Protein AF-A0A699QR31-F1 (afdb_monomer_lite)

Foldseek 3Di:
DDDDDDPPPPDDQAADLVQLCVVVQDADQLDDEPVVVVVSLVSSVVSRVVRNGDPVRSVVNSVVSCVVRHDPVSVVVNVVVVVVVVVVVVCPPVVVVVVVVVD

Radius of gyration: 19.68 Å; chains: 1; bounding box: 38×40×57 Å

Secondary structure (DSSP, 8-state):
--------TT---S--HHHHHTT-PPP--S-SHHHHHHHHHHHHHHHHHHHT--HHHHHHHHHHHHHHHS-HHHHHHHHHHHHHHHHHHTTHHHHHHHHHHT-

Structure (mmCIF, N/CA/C/O backbone):
data_AF-A0A699QR31-F1
#
_entry.id   AF-A0A699QR31-F1
#
loop_
_atom_site.group_PDB
_atom_site.id
_atom_site.type_symbol
_atom_site.label_atom_id
_atom_site.label_alt_id
_atom_site.label_comp_id
_atom_site.label_asym_id
_atom_site.label_entity_id
_atom_site.label_seq_id
_atom_site.pdbx_PDB_ins_code
_atom_site.Cartn_x
_atom_site.Cartn_y
_atom_site.Cartn_z
_atom_site.occupancy
_atom_site.B_iso_or_equiv
_atom_site.auth_seq_id
_atom_site.auth_comp_id
_atom_site.auth_asym_id
_atom_site.auth_atom_id
_atom_site.pdbx_PDB_model_num
ATOM 1 N N . GLU A 1 1 ? 21.720 -15.789 -1.175 1.00 36.22 1 GLU A N 1
ATOM 2 C CA . GLU A 1 1 ? 21.973 -14.490 -0.531 1.00 36.22 1 GLU A CA 1
ATOM 3 C C . GLU A 1 1 ? 22.676 -13.582 -1.532 1.00 36.22 1 GLU A C 1
ATOM 5 O O . GLU A 1 1 ? 23.743 -13.919 -2.012 1.00 36.22 1 GLU A O 1
ATOM 10 N N . ASN A 1 2 ? 21.935 -12.559 -1.952 1.00 44.12 2 ASN A N 1
ATOM 11 C CA . ASN A 1 2 ? 22.291 -11.271 -2.545 1.00 44.12 2 ASN A CA 1
ATOM 12 C C . ASN A 1 2 ? 23.471 -11.054 -3.537 1.00 44.12 2 ASN A C 1
ATOM 14 O O . ASN A 1 2 ? 24.625 -11.388 -3.304 1.00 44.12 2 ASN A O 1
ATOM 18 N N . VAL A 1 3 ? 23.125 -10.242 -4.549 1.00 54.56 3 VAL A N 1
ATOM 19 C CA . VAL A 1 3 ? 23.951 -9.357 -5.398 1.00 54.56 3 VAL A CA 1
ATOM 20 C C . VAL A 1 3 ? 24.726 -9.979 -6.573 1.00 54.56 3 VAL A C 1
ATOM 22 O O . VAL A 1 3 ? 25.900 -10.309 -6.457 1.00 54.56 3 VAL A O 1
ATOM 25 N N . ARG A 1 4 ? 24.116 -9.962 -7.770 1.00 52.81 4 ARG A N 1
ATOM 26 C CA . ARG A 1 4 ? 24.587 -9.189 -8.949 1.00 52.81 4 ARG A CA 1
ATOM 27 C C . ARG A 1 4 ? 23.884 -9.624 -10.237 1.00 52.81 4 ARG A C 1
ATOM 29 O O . ARG A 1 4 ? 24.027 -10.765 -10.657 1.00 52.81 4 ARG A O 1
ATOM 36 N N . ASN A 1 5 ? 23.313 -8.618 -10.909 1.00 52.34 5 ASN A N 1
ATOM 37 C CA . ASN A 1 5 ? 22.949 -8.571 -12.333 1.00 52.34 5 ASN A CA 1
ATOM 38 C C . ASN A 1 5 ? 21.746 -9.473 -12.682 1.00 52.34 5 ASN A C 1
ATOM 40 O O . ASN A 1 5 ? 21.612 -10.561 -12.158 1.00 52.34 5 ASN A O 1
ATOM 44 N N . VAL A 1 6 ? 20.765 -9.038 -13.475 1.00 46.28 6 VAL A N 1
ATOM 45 C CA . VAL A 1 6 ? 20.895 -8.993 -14.934 1.00 46.28 6 VAL A CA 1
ATOM 46 C C . VAL A 1 6 ? 20.021 -7.868 -15.508 1.00 46.28 6 VAL A C 1
ATOM 48 O O . VAL A 1 6 ? 18.794 -7.927 -15.475 1.00 46.28 6 VAL A O 1
ATOM 51 N N . LEU A 1 7 ? 20.663 -6.865 -16.113 1.00 50.56 7 LEU A N 1
ATOM 52 C CA . LEU A 1 7 ? 20.076 -6.169 -17.256 1.00 50.56 7 LEU A CA 1
ATOM 53 C C . LEU A 1 7 ? 19.899 -7.215 -18.358 1.00 50.56 7 LEU A C 1
ATOM 55 O O . LEU A 1 7 ? 20.875 -7.615 -18.991 1.00 50.56 7 LEU A O 1
ATOM 59 N N . VAL A 1 8 ? 18.678 -7.706 -18.563 1.00 48.72 8 VAL A N 1
ATOM 60 C CA . VAL A 1 8 ? 18.395 -8.606 -19.683 1.00 48.72 8 VAL A CA 1
ATOM 61 C C . VAL A 1 8 ? 18.202 -7.739 -20.929 1.00 48.72 8 VAL A C 1
ATOM 63 O O . VAL A 1 8 ? 17.185 -7.067 -21.083 1.00 48.72 8 VAL A O 1
ATOM 66 N N . ASN A 1 9 ? 19.190 -7.754 -21.827 1.00 44.41 9 ASN A N 1
ATOM 67 C CA . ASN A 1 9 ? 19.058 -7.353 -23.235 1.00 44.41 9 ASN A CA 1
ATOM 68 C C . ASN A 1 9 ? 18.463 -5.958 -23.506 1.00 44.41 9 ASN A C 1
ATOM 70 O O . ASN A 1 9 ? 17.526 -5.833 -24.293 1.00 44.41 9 ASN A O 1
ATOM 74 N N . GLY A 1 10 ? 18.972 -4.899 -22.868 1.00 55.88 10 GLY A N 1
ATOM 75 C CA . GLY A 1 10 ? 18.574 -3.521 -23.204 1.00 55.88 10 GLY A CA 1
ATOM 76 C C . GLY A 1 10 ? 17.091 -3.190 -22.969 1.00 55.88 10 GLY A C 1
ATOM 77 O O . GLY A 1 10 ? 16.624 -2.141 -23.408 1.00 55.88 10 GLY A O 1
ATOM 78 N N . LYS A 1 11 ? 16.339 -4.058 -22.277 1.00 58.34 11 LYS A N 1
ATOM 79 C CA . LYS A 1 11 ? 14.953 -3.807 -21.873 1.00 58.34 11 LYS A CA 1
ATOM 80 C C . LYS A 1 11 ? 14.935 -3.167 -20.490 1.00 58.34 11 LYS A C 1
ATOM 82 O O . LYS A 1 11 ? 15.664 -3.592 -19.594 1.00 58.34 11 LYS A O 1
ATOM 87 N N . ARG A 1 12 ? 14.107 -2.131 -20.317 1.00 67.88 12 ARG A N 1
ATOM 88 C CA . ARG A 1 12 ? 13.903 -1.490 -19.012 1.00 67.88 12 ARG A CA 1
ATOM 89 C C . ARG A 1 12 ? 13.466 -2.534 -17.988 1.00 67.88 12 ARG A C 1
ATOM 91 O O . ARG A 1 12 ? 12.505 -3.263 -18.220 1.00 67.88 12 ARG A O 1
ATOM 98 N N . VAL A 1 13 ? 14.170 -2.580 -16.860 1.00 78.38 13 VAL A N 1
ATOM 99 C CA . VAL A 1 13 ? 13.767 -3.371 -15.698 1.00 78.38 13 VAL A CA 1
ATOM 100 C C . VAL A 1 13 ? 12.895 -2.470 -14.841 1.00 78.38 13 VAL A C 1
ATOM 102 O O . VAL A 1 13 ? 13.408 -1.670 -14.061 1.00 78.38 13 VAL A O 1
ATOM 105 N N . GLY A 1 14 ? 11.583 -2.567 -15.032 1.00 88.75 14 GLY A N 1
ATOM 106 C CA . GLY A 1 14 ? 10.637 -1.794 -14.246 1.00 88.75 14 GLY A CA 1
ATOM 107 C C . GLY A 1 14 ? 10.199 -0.465 -14.865 1.00 88.75 14 GLY A C 1
ATOM 108 O O . GLY A 1 14 ? 10.588 -0.092 -15.975 1.00 88.75 14 GLY A O 1
ATOM 109 N N . CYS A 1 15 ? 9.397 0.267 -14.098 1.00 92.50 15 CYS A N 1
ATOM 110 C CA . CYS A 1 15 ? 8.846 1.573 -14.441 1.00 92.50 15 CYS A CA 1
ATOM 111 C C . CYS A 1 15 ? 9.539 2.669 -13.618 1.00 92.50 15 CYS A C 1
ATOM 113 O O . CYS A 1 15 ? 10.080 2.409 -12.549 1.00 92.50 15 CYS A O 1
ATOM 115 N N . SER A 1 16 ? 9.536 3.915 -14.070 1.00 92.06 16 SER A N 1
ATOM 116 C CA . SER A 1 16 ? 9.956 5.047 -13.236 1.00 92.06 16 SER A CA 1
ATOM 117 C C . SER A 1 16 ? 8.800 5.572 -12.379 1.00 92.06 16 SER A C 1
ATOM 119 O O . SER A 1 16 ? 7.634 5.469 -12.759 1.00 92.06 16 SER A O 1
ATOM 121 N N . TYR A 1 17 ? 9.118 6.237 -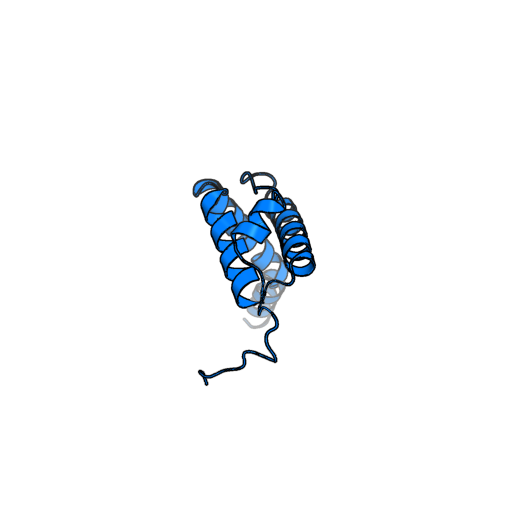11.264 1.00 90.00 17 TYR A N 1
ATOM 122 C CA . TYR A 1 17 ? 8.103 6.888 -10.425 1.00 90.00 17 TYR A CA 1
ATOM 123 C C . TYR A 1 17 ? 7.304 7.945 -11.204 1.00 90.00 17 TYR A C 1
ATOM 125 O O . TYR A 1 17 ? 6.095 8.062 -11.046 1.00 90.00 17 TYR A O 1
ATOM 133 N N . LYS A 1 18 ? 7.955 8.661 -12.133 1.00 90.88 18 LYS A N 1
ATOM 134 C CA . LYS A 1 18 ? 7.287 9.623 -13.021 1.00 90.88 18 LYS A CA 1
ATOM 135 C C . LYS A 1 18 ? 6.270 8.950 -13.948 1.00 90.88 18 LYS A C 1
ATOM 137 O O . LYS A 1 18 ? 5.206 9.510 -14.183 1.00 90.88 18 LYS A O 1
ATOM 142 N N . GLU A 1 19 ? 6.578 7.767 -14.481 1.00 91.94 19 GLU A N 1
ATOM 143 C CA . GLU A 1 19 ? 5.647 7.001 -15.325 1.00 91.94 19 GLU A CA 1
ATOM 144 C C . GLU A 1 19 ? 4.452 6.466 -14.534 1.00 91.94 19 GLU A C 1
ATOM 146 O O . GLU A 1 19 ? 3.348 6.411 -15.076 1.00 91.94 19 GLU A O 1
ATOM 151 N N . PHE A 1 20 ? 4.669 6.108 -13.268 1.00 91.56 20 PHE A N 1
ATOM 152 C CA . PHE A 1 20 ? 3.608 5.768 -12.325 1.00 91.56 20 PHE A CA 1
ATOM 153 C C . PHE A 1 20 ? 2.712 6.981 -12.027 1.00 91.56 20 PHE A C 1
ATOM 155 O O . PHE A 1 20 ? 1.509 6.917 -12.265 1.00 91.56 20 PHE A O 1
ATOM 162 N N . LEU A 1 21 ? 3.285 8.116 -11.613 1.00 90.06 21 LEU A N 1
ATOM 163 C CA . LEU A 1 21 ? 2.526 9.336 -11.315 1.00 90.06 21 LEU A CA 1
ATOM 164 C C . LEU A 1 21 ? 1.785 9.894 -12.536 1.00 90.06 21 LEU A C 1
ATOM 166 O O . LEU A 1 21 ? 0.691 10.433 -12.403 1.00 90.06 21 LEU A O 1
ATOM 170 N N . ALA A 1 22 ? 2.327 9.714 -13.744 1.00 93.12 22 ALA A N 1
ATOM 171 C CA . ALA A 1 22 ? 1.651 10.097 -14.983 1.00 93.12 22 ALA A CA 1
ATOM 172 C C . ALA A 1 22 ? 0.333 9.334 -15.222 1.00 93.12 22 ALA A C 1
ATOM 174 O O . ALA A 1 22 ? -0.491 9.780 -16.016 1.00 93.12 22 ALA A O 1
ATOM 175 N N . CYS A 1 23 ? 0.109 8.203 -14.542 1.00 89.00 23 CYS A N 1
ATOM 176 C CA . CYS A 1 23 ? -1.180 7.512 -14.543 1.00 89.00 23 CYS A CA 1
ATOM 177 C C . CYS A 1 23 ? -2.220 8.127 -13.607 1.00 89.00 23 CYS A C 1
ATOM 179 O O . CYS A 1 23 ? -3.332 7.602 -13.545 1.00 89.00 23 CYS A O 1
ATOM 181 N N . ASN A 1 24 ? -1.874 9.212 -12.910 1.00 89.00 24 ASN A N 1
ATOM 182 C CA . ASN A 1 24 ? -2.703 9.853 -11.901 1.00 89.00 24 ASN A CA 1
ATOM 183 C C . ASN A 1 24 ? -3.309 8.807 -10.942 1.00 89.00 24 ASN A C 1
ATOM 185 O O . ASN A 1 24 ? -4.534 8.608 -10.934 1.00 89.00 24 ASN A O 1
ATOM 189 N N . PRO A 1 25 ? -2.449 8.044 -10.231 1.00 87.62 25 PRO A N 1
ATOM 190 C CA . PRO A 1 25 ? -2.913 7.074 -9.251 1.00 87.62 25 PRO A CA 1
ATOM 191 C C . PRO A 1 25 ? -3.874 7.777 -8.293 1.00 87.62 25 PRO A C 1
ATOM 193 O O . PRO A 1 25 ? -3.671 8.932 -7.939 1.00 87.62 25 PRO A O 1
ATOM 196 N N . LYS A 1 26 ? -4.971 7.108 -7.929 1.00 88.94 26 LYS A N 1
ATOM 197 C CA . LYS A 1 26 ? -5.878 7.703 -6.945 1.00 88.94 26 LYS A CA 1
ATOM 198 C C . LYS A 1 26 ? -5.168 7.710 -5.602 1.00 88.94 26 LYS A C 1
ATOM 200 O O . LYS A 1 26 ? -4.660 6.664 -5.217 1.00 88.94 26 LYS A O 1
ATOM 205 N N . ASP A 1 27 ? -5.212 8.827 -4.900 1.00 90.19 27 ASP A N 1
ATOM 206 C CA . ASP A 1 27 ? -4.713 8.915 -3.533 1.00 90.19 27 ASP A CA 1
ATOM 207 C C . ASP A 1 27 ? -5.662 8.186 -2.577 1.00 90.19 27 ASP A C 1
ATOM 209 O O . ASP A 1 27 ? -6.866 8.059 -2.840 1.00 90.19 27 ASP A O 1
ATOM 213 N N . TYR A 1 28 ? -5.115 7.694 -1.470 1.00 89.56 28 TYR A N 1
ATOM 214 C CA . TYR A 1 28 ? -5.913 7.204 -0.355 1.00 89.56 28 TYR A CA 1
ATOM 215 C C . TYR A 1 28 ? -6.089 8.342 0.646 1.00 89.56 28 TYR A C 1
ATOM 217 O O . TYR A 1 28 ? -5.117 8.799 1.236 1.00 89.56 28 TYR A O 1
ATOM 225 N N . ASP A 1 29 ? -7.324 8.797 0.844 1.00 83.88 29 ASP A N 1
ATOM 226 C CA . ASP A 1 29 ? -7.644 9.955 1.689 1.00 83.88 29 ASP A CA 1
ATOM 227 C C . ASP A 1 29 ? -7.720 9.627 3.192 1.00 83.88 29 ASP A C 1
ATOM 229 O O . ASP A 1 29 ? -8.132 10.468 3.992 1.00 83.88 29 ASP A O 1
ATOM 233 N N . GLY A 1 30 ? -7.355 8.400 3.579 1.00 84.81 30 GLY A N 1
ATOM 234 C CA . GLY A 1 30 ? -7.448 7.917 4.954 1.00 84.81 30 GLY A CA 1
ATOM 235 C C . GLY A 1 30 ? -8.818 7.358 5.343 1.00 84.81 30 GLY A C 1
ATOM 236 O O . GLY A 1 30 ? -8.935 6.758 6.408 1.00 84.81 30 GLY A O 1
ATOM 237 N N . LYS A 1 31 ? -9.858 7.503 4.511 1.00 87.31 31 LYS A N 1
ATOM 238 C CA . LYS A 1 31 ? -11.239 7.177 4.891 1.00 87.31 31 LYS A CA 1
ATOM 239 C C . LYS A 1 31 ? -11.683 5.802 4.398 1.00 87.31 31 LYS A C 1
ATOM 241 O O . LYS A 1 31 ? -11.227 5.281 3.387 1.00 87.31 31 LYS A O 1
ATOM 246 N N . GLY A 1 32 ? -12.674 5.244 5.096 1.00 87.50 32 GLY A N 1
ATOM 247 C CA . GLY A 1 32 ? -13.354 4.008 4.691 1.00 87.50 32 GLY A CA 1
ATOM 248 C C . GLY A 1 32 ? -12.699 2.707 5.169 1.00 87.50 32 GLY A C 1
ATOM 249 O O . GLY A 1 32 ? -13.205 1.631 4.848 1.00 87.50 32 GLY A O 1
ATOM 250 N N . GLY A 1 33 ? -11.634 2.804 5.969 1.00 90.44 33 GLY A N 1
ATOM 251 C CA . GLY A 1 33 ? -11.057 1.672 6.692 1.00 90.44 33 GLY A CA 1
ATOM 252 C C . GLY A 1 33 ? -10.403 0.627 5.786 1.00 90.44 33 GLY A C 1
ATOM 253 O O . GLY A 1 33 ? -10.102 0.877 4.615 1.00 90.44 33 GLY A O 1
ATOM 254 N N . VAL A 1 34 ? -10.200 -0.574 6.334 1.00 89.19 34 VAL A N 1
ATOM 255 C CA . VAL A 1 34 ? -9.455 -1.665 5.669 1.00 89.19 34 VAL A CA 1
ATOM 256 C C . VAL A 1 34 ? -10.040 -2.042 4.300 1.00 89.19 34 VAL A C 1
ATOM 258 O O . VAL A 1 34 ? -9.288 -2.308 3.370 1.00 89.19 34 VAL A O 1
ATOM 261 N N . VAL A 1 35 ? -11.365 -2.001 4.123 1.00 90.00 35 VAL A N 1
ATOM 262 C CA . VAL A 1 35 ? -12.018 -2.358 2.846 1.00 90.00 35 VAL A CA 1
ATOM 263 C C . VAL A 1 35 ? -11.670 -1.370 1.728 1.00 90.00 35 VAL A C 1
ATOM 265 O O . VAL A 1 35 ? -11.364 -1.775 0.604 1.00 90.00 35 VAL A O 1
ATOM 268 N N . VAL A 1 36 ? -11.715 -0.065 2.017 1.00 92.12 36 VAL A N 1
ATOM 269 C CA . VAL A 1 36 ? -11.356 0.964 1.028 1.00 92.12 36 VAL A CA 1
ATOM 270 C C . VAL A 1 36 ? -9.853 0.955 0.771 1.00 92.12 36 VAL A C 1
ATOM 272 O O . VAL A 1 36 ? -9.451 1.079 -0.387 1.00 92.12 36 VAL A O 1
ATOM 275 N N . LEU A 1 37 ? -9.041 0.717 1.807 1.00 92.62 37 LEU A N 1
ATOM 276 C CA . LEU A 1 37 ? -7.602 0.510 1.669 1.00 92.62 37 LEU A CA 1
ATOM 277 C C . LEU A 1 37 ? -7.285 -0.650 0.711 1.00 92.62 37 LEU A C 1
ATOM 279 O O . LEU A 1 37 ? -6.514 -0.459 -0.225 1.00 92.62 37 LEU A O 1
ATOM 283 N N . THR A 1 38 ? -7.901 -1.825 0.880 1.00 92.38 38 THR A N 1
ATOM 284 C CA . THR A 1 38 ? -7.682 -2.977 -0.014 1.00 92.38 38 THR A CA 1
ATOM 285 C C . THR A 1 38 ? -8.014 -2.630 -1.461 1.00 92.38 38 THR A C 1
ATOM 287 O O . THR A 1 38 ? -7.195 -2.842 -2.352 1.00 92.38 38 THR A O 1
ATOM 290 N N . ARG A 1 39 ? -9.170 -2.001 -1.699 1.00 93.75 39 ARG A N 1
ATOM 291 C CA . ARG A 1 39 ? -9.576 -1.578 -3.047 1.00 93.75 39 ARG A CA 1
ATOM 292 C C . ARG A 1 39 ? -8.624 -0.544 -3.654 1.00 93.75 39 ARG A C 1
ATOM 294 O O . ARG A 1 39 ? -8.433 -0.504 -4.871 1.00 93.75 39 ARG A O 1
ATOM 301 N N . TRP A 1 40 ? -8.057 0.333 -2.829 1.00 95.69 40 TRP A N 1
ATOM 302 C CA . TRP A 1 40 ? -7.032 1.276 -3.260 1.00 95.69 40 TRP A CA 1
ATOM 303 C C . TRP A 1 40 ? -5.743 0.548 -3.670 1.00 95.69 40 TRP A C 1
ATOM 305 O O . TRP A 1 40 ? -5.243 0.811 -4.765 1.00 95.69 40 TRP A O 1
ATOM 315 N N . ILE A 1 41 ? -5.266 -0.414 -2.868 1.00 94.56 41 ILE A N 1
ATOM 316 C CA . ILE A 1 41 ? -4.078 -1.233 -3.176 1.00 94.56 41 ILE A CA 1
ATOM 317 C C . ILE A 1 41 ? -4.259 -1.967 -4.509 1.00 94.56 41 ILE A C 1
ATOM 319 O O . ILE A 1 41 ? -3.415 -1.817 -5.389 1.00 94.56 41 ILE A O 1
ATOM 323 N N . GLU A 1 42 ? -5.382 -2.662 -4.710 1.00 94.69 42 GLU A N 1
ATOM 324 C CA . GLU A 1 42 ? -5.690 -3.375 -5.964 1.00 94.69 42 GLU A CA 1
ATOM 325 C C . GLU A 1 42 ? -5.602 -2.450 -7.187 1.00 94.69 42 GLU A C 1
ATOM 327 O O . GLU A 1 42 ? -5.085 -2.809 -8.249 1.00 94.69 42 GLU A O 1
ATOM 332 N N . LYS A 1 43 ? -6.083 -1.209 -7.044 1.00 94.19 43 LYS A N 1
ATOM 333 C CA . LYS A 1 43 ? -6.031 -0.224 -8.123 1.00 94.19 43 LYS A CA 1
ATOM 334 C C . LYS A 1 43 ? -4.599 0.224 -8.429 1.00 94.19 43 LYS A C 1
ATOM 336 O O . LYS A 1 43 ? -4.262 0.419 -9.598 1.00 94.19 43 LYS A O 1
ATOM 341 N N . ILE A 1 44 ? -3.776 0.423 -7.403 1.00 94.44 44 ILE A N 1
ATOM 342 C CA . ILE A 1 44 ? -2.363 0.784 -7.558 1.00 94.44 44 ILE A CA 1
ATOM 343 C C . ILE A 1 44 ? -1.577 -0.376 -8.180 1.00 94.44 44 ILE A C 1
ATOM 345 O O . ILE A 1 44 ? -0.793 -0.155 -9.103 1.00 94.44 44 ILE A O 1
ATOM 349 N N . GLU A 1 45 ? -1.835 -1.613 -7.756 1.00 93.81 45 GLU A N 1
ATOM 350 C CA . GLU A 1 45 ? -1.235 -2.819 -8.336 1.00 93.81 45 GLU A CA 1
ATOM 351 C C . GLU A 1 45 ? -1.547 -2.956 -9.828 1.00 93.81 45 GLU A C 1
ATOM 353 O O . GLU A 1 45 ? -0.631 -3.182 -10.620 1.00 93.81 45 GLU A O 1
ATOM 358 N N . TYR A 1 46 ? -2.792 -2.694 -10.236 1.00 93.69 46 TYR A N 1
ATOM 359 C CA . TYR A 1 46 ? -3.164 -2.660 -11.651 1.00 93.69 46 TYR A CA 1
ATOM 360 C C . TYR A 1 46 ? -2.344 -1.632 -12.446 1.00 93.69 46 TYR A C 1
ATOM 362 O O . TYR A 1 46 ? -1.844 -1.929 -13.532 1.00 93.69 46 TYR A O 1
ATOM 370 N N . VAL A 1 47 ? -2.161 -0.416 -11.915 1.00 92.50 47 VAL A N 1
ATOM 371 C CA . VAL A 1 47 ? -1.324 0.609 -12.566 1.00 92.50 47 VAL A CA 1
ATOM 372 C C . VAL A 1 47 ? 0.124 0.134 -12.668 1.00 92.50 47 VAL A C 1
ATOM 374 O O . VAL A 1 47 ? 0.761 0.324 -13.706 1.00 92.50 47 VAL A O 1
ATOM 377 N N . HIS A 1 48 ? 0.644 -0.508 -11.625 1.00 92.81 48 HIS A N 1
ATOM 378 C CA . HIS A 1 48 ? 1.993 -1.050 -11.635 1.00 92.81 48 HIS A CA 1
ATOM 379 C C . HIS A 1 48 ? 2.193 -2.141 -12.689 1.00 92.81 48 HIS A C 1
ATOM 381 O O . HIS A 1 48 ? 3.214 -2.127 -13.378 1.00 92.81 48 HIS A O 1
ATOM 387 N N . ASP A 1 49 ? 1.232 -3.049 -12.849 1.00 92.19 49 ASP A N 1
ATOM 388 C CA . ASP A 1 49 ? 1.267 -4.085 -13.885 1.00 92.19 49 ASP A CA 1
ATOM 389 C C . ASP A 1 49 ? 1.214 -3.482 -15.284 1.00 92.19 49 ASP A C 1
ATOM 391 O O . ASP A 1 49 ? 2.041 -3.806 -16.137 1.00 92.19 49 ASP A O 1
ATOM 395 N N . MET A 1 50 ? 0.320 -2.515 -15.496 1.00 90.31 50 MET A N 1
ATOM 396 C CA . MET A 1 50 ? 0.207 -1.790 -16.762 1.00 90.31 50 MET A CA 1
ATOM 397 C C . MET A 1 50 ? 1.494 -1.047 -17.141 1.00 90.31 50 MET A C 1
ATOM 399 O O . MET A 1 50 ? 1.798 -0.894 -18.324 1.00 90.31 50 MET A O 1
ATOM 403 N N . LYS A 1 51 ? 2.257 -0.567 -16.153 1.00 90.25 51 LYS A N 1
ATOM 404 C CA . LYS A 1 51 ? 3.554 0.097 -16.362 1.00 90.25 51 LYS A CA 1
ATOM 405 C C . LYS A 1 51 ? 4.742 -0.859 -16.375 1.00 90.25 51 LYS A C 1
ATOM 407 O O . LYS A 1 51 ? 5.851 -0.412 -16.660 1.00 90.25 51 LYS A O 1
ATOM 412 N N . GLY A 1 52 ? 4.533 -2.140 -16.081 1.00 91.06 52 GLY A N 1
ATOM 413 C CA . GLY A 1 52 ? 5.602 -3.126 -15.980 1.00 91.06 52 GLY A CA 1
ATOM 414 C C . GLY A 1 52 ? 6.577 -2.835 -14.838 1.00 91.06 52 GLY A C 1
ATOM 415 O O . GLY A 1 52 ? 7.774 -3.061 -14.998 1.00 91.06 52 GLY A O 1
ATOM 416 N N . CYS A 1 53 ? 6.098 -2.296 -13.712 1.00 93.00 53 CYS A N 1
ATOM 417 C CA . CYS A 1 53 ? 6.928 -2.028 -12.538 1.00 93.00 53 CYS A CA 1
ATOM 418 C C . CYS A 1 53 ? 7.452 -3.335 -11.926 1.00 93.00 53 CYS A C 1
ATOM 420 O O . CYS A 1 53 ? 6.721 -4.324 -11.813 1.00 93.00 53 CYS A O 1
ATOM 422 N N . SER A 1 54 ? 8.715 -3.339 -11.495 1.00 92.56 54 SER A N 1
ATOM 423 C CA . SER A 1 54 ? 9.291 -4.495 -10.803 1.00 92.56 54 SER A CA 1
ATOM 424 C C . SER A 1 54 ? 8.688 -4.652 -9.406 1.00 92.56 54 SER A C 1
ATOM 426 O O . SER A 1 54 ? 8.164 -3.696 -8.838 1.00 92.56 54 SER A O 1
ATOM 428 N N . ILE A 1 55 ? 8.788 -5.847 -8.821 1.00 89.88 55 ILE A N 1
ATOM 429 C CA . ILE A 1 55 ? 8.230 -6.121 -7.489 1.00 89.88 55 ILE A CA 1
ATOM 430 C C . ILE A 1 55 ? 8.751 -5.153 -6.411 1.00 89.88 55 ILE A C 1
ATOM 432 O O . ILE A 1 55 ? 7.970 -4.654 -5.606 1.00 89.88 55 ILE A O 1
ATOM 436 N N . ASP A 1 56 ? 10.042 -4.817 -6.452 1.00 91.06 56 ASP A N 1
ATOM 437 C CA . ASP A 1 56 ? 10.666 -3.857 -5.533 1.00 91.06 56 ASP A CA 1
ATOM 438 C C . ASP A 1 56 ? 10.066 -2.450 -5.688 1.00 91.06 56 ASP A C 1
ATOM 440 O O . ASP A 1 56 ? 9.730 -1.780 -4.712 1.00 91.06 56 ASP A O 1
ATOM 444 N N . GLN A 1 57 ? 9.835 -2.030 -6.934 1.00 93.56 57 GLN A N 1
ATOM 445 C CA . GLN A 1 57 ? 9.218 -0.740 -7.228 1.00 93.56 57 GLN A CA 1
ATOM 446 C C . GLN A 1 57 ? 7.760 -0.686 -6.795 1.00 93.56 57 GLN A C 1
ATOM 448 O O . GLN A 1 57 ? 7.341 0.340 -6.268 1.00 93.56 57 GLN A O 1
ATOM 453 N N . LYS A 1 58 ? 7.003 -1.778 -6.967 1.00 93.56 58 LYS A N 1
ATOM 454 C CA . LYS A 1 58 ? 5.612 -1.860 -6.503 1.00 93.56 58 LYS A CA 1
ATOM 455 C C . LYS A 1 58 ? 5.522 -1.557 -5.014 1.00 93.56 58 LYS A C 1
ATOM 457 O O . LYS A 1 58 ? 4.768 -0.676 -4.617 1.00 93.56 58 LYS A O 1
ATOM 462 N N . VAL A 1 59 ? 6.338 -2.240 -4.210 1.00 93.25 59 VAL A N 1
ATOM 463 C CA . VAL A 1 59 ? 6.373 -2.045 -2.755 1.00 93.25 59 VAL A CA 1
ATOM 464 C C . VAL A 1 59 ? 6.789 -0.617 -2.419 1.00 93.25 59 VAL A C 1
ATOM 466 O O . VAL A 1 59 ? 6.101 0.064 -1.662 1.00 93.25 59 VAL A O 1
ATOM 469 N N . LYS A 1 60 ? 7.882 -0.131 -3.018 1.00 94.94 60 LYS A N 1
ATOM 470 C CA . LYS A 1 60 ? 8.416 1.205 -2.739 1.00 94.94 60 LYS A CA 1
ATOM 471 C C . LYS A 1 60 ? 7.428 2.321 -3.080 1.00 94.94 60 LYS A C 1
ATOM 473 O O . LYS A 1 60 ? 7.299 3.266 -2.305 1.00 94.94 60 LYS A O 1
ATOM 478 N N . TYR A 1 61 ? 6.750 2.234 -4.222 1.00 94.50 61 TYR A N 1
ATOM 479 C CA . TYR A 1 61 ? 5.816 3.265 -4.675 1.00 94.50 61 TYR A CA 1
ATOM 480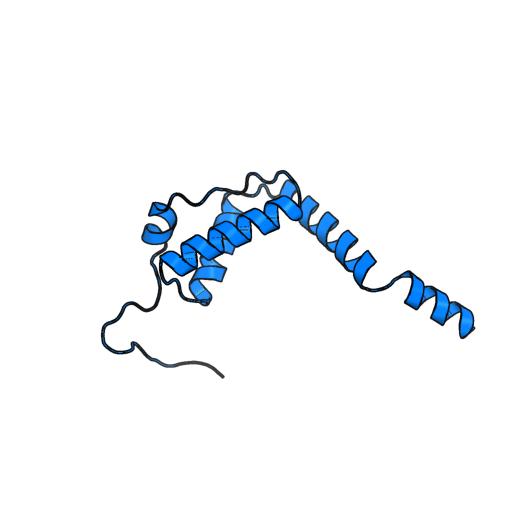 C C . TYR A 1 61 ? 4.500 3.207 -3.908 1.00 94.50 61 TYR A C 1
ATOM 482 O O . TYR A 1 61 ? 4.063 4.248 -3.431 1.00 94.50 61 TYR A O 1
ATOM 490 N N . THR A 1 62 ? 3.927 2.019 -3.681 1.00 94.00 62 THR A N 1
ATOM 491 C CA . THR A 1 62 ? 2.720 1.887 -2.849 1.00 94.00 62 THR A CA 1
ATOM 492 C C . THR A 1 62 ? 2.969 2.401 -1.433 1.00 94.00 62 THR A C 1
ATOM 494 O O . THR A 1 62 ? 2.176 3.192 -0.933 1.00 94.00 62 THR A O 1
ATOM 497 N N . ALA A 1 63 ? 4.077 2.010 -0.792 1.00 93.12 63 ALA A N 1
ATOM 498 C CA . ALA A 1 63 ? 4.402 2.472 0.557 1.00 93.12 63 ALA A CA 1
ATOM 499 C C . ALA A 1 63 ? 4.654 3.987 0.604 1.00 93.12 63 ALA A C 1
ATOM 501 O O . ALA A 1 63 ? 4.154 4.662 1.499 1.00 93.12 63 ALA A O 1
ATOM 502 N N . GLY A 1 64 ? 5.386 4.528 -0.377 1.00 91.94 64 GLY A N 1
ATOM 503 C CA . GLY A 1 64 ? 5.632 5.966 -0.491 1.00 91.94 64 GLY A CA 1
ATOM 504 C C . GLY A 1 64 ? 4.340 6.767 -0.641 1.00 91.94 64 GLY A C 1
ATOM 505 O O . GLY A 1 64 ? 4.107 7.687 0.135 1.00 91.94 64 GLY A O 1
ATOM 506 N N . SER A 1 65 ? 3.464 6.372 -1.571 1.00 90.44 65 SER A N 1
ATOM 507 C CA . SER A 1 65 ? 2.160 7.017 -1.761 1.00 90.44 65 SER A CA 1
ATOM 508 C C . SER A 1 65 ? 1.259 6.866 -0.536 1.00 90.44 65 SER A C 1
ATOM 510 O O . SER A 1 65 ? 0.559 7.803 -0.170 1.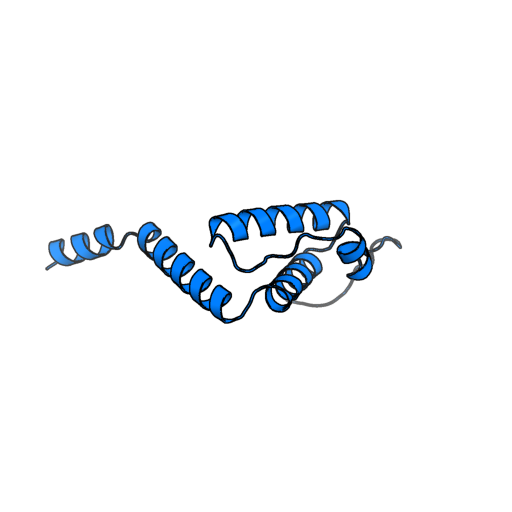00 90.44 65 SER A O 1
ATOM 512 N N . PHE A 1 66 ? 1.290 5.716 0.139 1.00 91.38 66 PHE A N 1
ATOM 513 C CA . PHE A 1 66 ? 0.512 5.526 1.360 1.00 91.38 66 PHE A CA 1
ATOM 514 C C . PHE A 1 66 ? 0.947 6.499 2.463 1.00 91.38 66 PHE A C 1
ATOM 516 O O . PHE A 1 66 ? 0.097 7.139 3.069 1.00 91.38 66 PHE A O 1
ATOM 523 N N . VAL A 1 67 ? 2.253 6.671 2.681 1.00 89.50 67 VAL A N 1
ATOM 524 C CA . VAL A 1 67 ? 2.788 7.617 3.677 1.00 89.50 67 VAL A CA 1
ATOM 525 C C . VAL A 1 67 ? 2.538 9.0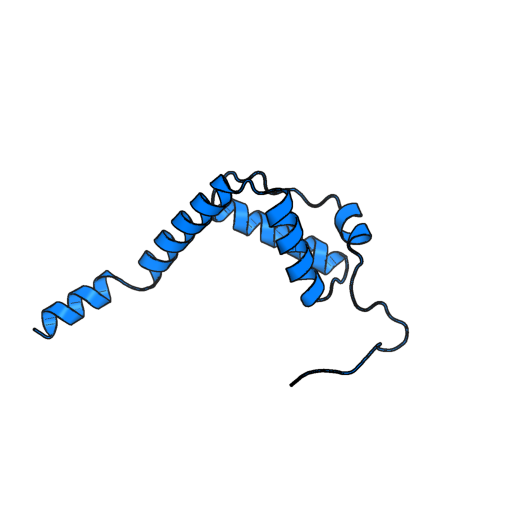76 3.286 1.00 89.50 67 VAL A C 1
ATOM 527 O O . VAL A 1 67 ? 2.322 9.910 4.160 1.00 89.50 67 VAL A O 1
ATOM 530 N N . GLU A 1 68 ? 2.574 9.398 1.992 1.00 88.69 68 GLU A N 1
ATOM 531 C CA . GLU A 1 68 ? 2.359 10.763 1.498 1.00 88.69 68 GLU A CA 1
ATOM 532 C C . GLU A 1 68 ? 0.899 11.216 1.648 1.00 88.69 68 GLU A C 1
ATOM 534 O O . GLU A 1 68 ? 0.649 12.358 2.033 1.00 88.69 68 GLU A O 1
ATOM 539 N N . PHE A 1 69 ? -0.063 10.327 1.381 1.00 86.06 69 PHE A N 1
ATOM 540 C CA . PHE A 1 69 ? -1.482 10.694 1.320 1.00 86.06 69 PHE A CA 1
ATOM 541 C C . PHE A 1 69 ? -2.304 10.271 2.537 1.00 86.06 69 PHE A C 1
ATOM 543 O O . PHE A 1 69 ? -3.320 10.907 2.816 1.00 86.06 69 PHE A O 1
ATOM 550 N N . CYS A 1 70 ? -1.887 9.241 3.282 1.00 87.19 70 CYS A N 1
ATOM 551 C CA . CYS A 1 70 ? -2.610 8.788 4.465 1.00 87.19 70 CYS A CA 1
ATOM 552 C C . CYS A 1 70 ? -2.188 9.597 5.70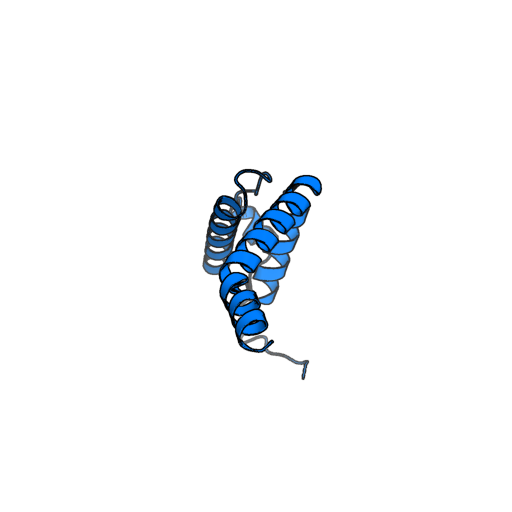3 1.00 87.19 70 CYS A C 1
ATOM 554 O O . CYS A 1 70 ? -1.033 9.515 6.131 1.00 87.19 70 CYS A O 1
ATOM 556 N N . PRO A 1 71 ? -3.101 10.352 6.340 1.00 86.69 71 PRO A N 1
ATOM 557 C CA . PRO A 1 71 ? -2.784 11.052 7.577 1.00 86.69 71 PRO A CA 1
ATOM 558 C C . PRO A 1 71 ? -2.382 10.072 8.688 1.00 86.69 71 PRO A C 1
ATOM 560 O O . PRO A 1 71 ? -3.017 9.036 8.876 1.00 86.69 71 PRO A O 1
ATOM 563 N N . SER A 1 72 ? -1.389 10.430 9.505 1.00 86.75 72 SER A N 1
ATOM 564 C CA . SER A 1 72 ? -0.835 9.534 10.537 1.00 86.75 72 SER A CA 1
ATOM 565 C C . SER A 1 72 ? -1.876 9.016 11.543 1.00 86.75 72 SER A C 1
ATOM 567 O O . SER A 1 72 ? -1.758 7.898 12.034 1.00 86.75 72 SER A O 1
ATOM 569 N N . HIS A 1 73 ? -2.912 9.806 11.844 1.00 86.19 73 HIS A N 1
ATOM 570 C CA . HIS A 1 73 ? -3.999 9.385 12.736 1.00 86.19 73 HIS A CA 1
ATOM 571 C C . HIS A 1 73 ? -4.935 8.349 12.089 1.00 86.19 73 HIS A C 1
ATOM 573 O O . HIS A 1 73 ? -5.444 7.470 12.781 1.00 86.19 73 HIS A O 1
ATOM 579 N N . GLU A 1 74 ? -5.131 8.408 10.768 1.00 89.69 74 GLU A N 1
ATOM 580 C CA . GLU A 1 74 ? -5.910 7.407 10.026 1.00 89.69 74 GLU A CA 1
ATOM 581 C C . GLU A 1 74 ? -5.120 6.100 9.882 1.00 89.69 74 GLU A C 1
ATOM 583 O O . GLU A 1 74 ? -5.699 5.018 9.962 1.00 89.69 74 GLU A O 1
ATOM 588 N N . MET A 1 75 ? -3.786 6.171 9.770 1.00 88.81 75 MET A N 1
ATOM 589 C CA . MET A 1 75 ? -2.929 4.978 9.821 1.00 88.81 75 MET A CA 1
ATOM 590 C C . MET A 1 75 ? -3.094 4.215 11.141 1.00 88.81 75 MET A C 1
ATOM 592 O O . MET A 1 75 ? -3.321 3.010 11.118 1.00 88.81 75 MET A O 1
ATOM 596 N N . GLN A 1 76 ? -3.062 4.904 12.286 1.00 89.06 76 GLN A N 1
ATOM 597 C CA . GLN A 1 76 ? -3.264 4.267 13.598 1.00 89.06 76 GLN A CA 1
ATOM 598 C C . GLN A 1 76 ? -4.643 3.604 13.718 1.00 89.06 76 GLN A C 1
ATOM 600 O O . GLN A 1 76 ? -4.792 2.539 14.321 1.00 89.06 76 GLN A O 1
ATOM 605 N N . LYS A 1 77 ? -5.669 4.216 13.118 1.00 90.50 77 LYS A N 1
ATOM 606 C CA . LYS A 1 77 ? -7.012 3.641 13.069 1.00 90.50 77 LYS A CA 1
ATOM 607 C C . LYS A 1 77 ? -7.045 2.362 12.233 1.00 90.50 77 LYS A C 1
ATOM 609 O O . LYS A 1 77 ? -7.585 1.361 12.694 1.00 90.50 77 LYS A O 1
ATOM 614 N N . LEU A 1 78 ? -6.428 2.374 11.052 1.00 91.00 78 LEU A N 1
ATOM 615 C CA . LEU A 1 78 ? -6.294 1.187 10.204 1.00 91.00 78 LEU A CA 1
ATOM 616 C C . LEU A 1 78 ? -5.514 0.070 10.897 1.00 91.00 78 LEU A C 1
ATOM 618 O O . LEU A 1 78 ? -5.912 -1.087 10.809 1.00 91.00 78 LEU A O 1
ATOM 622 N N . GLU A 1 79 ? -4.442 0.400 11.617 1.00 88.62 79 GLU A N 1
ATOM 623 C CA . GLU A 1 79 ? -3.698 -0.566 12.429 1.00 88.62 79 GLU A CA 1
ATOM 624 C C . GLU A 1 79 ? -4.604 -1.219 13.478 1.00 88.62 79 GLU A C 1
ATOM 626 O O . GLU A 1 79 ? -4.611 -2.442 13.604 1.00 88.62 79 GLU A O 1
ATOM 631 N N . SER A 1 80 ? -5.418 -0.433 14.190 1.00 89.12 80 SER A N 1
ATOM 632 C CA . SER A 1 80 ? -6.386 -0.962 15.159 1.00 89.12 80 SER A CA 1
ATOM 633 C C . SER A 1 80 ? -7.457 -1.841 14.501 1.00 89.12 80 SER A C 1
ATOM 635 O O . SER A 1 80 ? -7.756 -2.927 15.002 1.00 89.12 80 SER A O 1
ATOM 637 N N . GLU A 1 81 ? -8.017 -1.416 13.364 1.00 89.06 81 GLU A N 1
ATOM 638 C CA . GLU A 1 81 ? -8.993 -2.198 12.592 1.00 89.06 81 GLU A CA 1
ATOM 639 C C . GLU A 1 81 ? -8.397 -3.533 12.114 1.00 89.06 81 GLU A C 1
ATOM 641 O O . GLU A 1 81 ? -9.017 -4.585 12.287 1.00 89.06 81 GLU A O 1
ATOM 646 N N . LEU A 1 82 ? -7.171 -3.515 11.579 1.00 87.19 82 LEU A N 1
ATOM 647 C CA . LEU A 1 82 ? -6.439 -4.709 11.147 1.00 87.19 82 LEU A CA 1
ATOM 648 C C . LEU A 1 82 ? -6.162 -5.658 12.313 1.00 87.19 82 LEU A C 1
ATOM 650 O O . LEU A 1 82 ? -6.409 -6.859 12.190 1.00 87.19 82 LEU A O 1
ATOM 654 N N . TRP A 1 83 ? -5.701 -5.136 13.452 1.00 86.06 83 TRP A N 1
ATOM 655 C CA . TRP A 1 83 ? -5.478 -5.927 14.662 1.00 86.06 83 TRP A CA 1
ATOM 656 C C . TRP A 1 83 ? -6.756 -6.622 15.133 1.00 86.06 83 TRP A C 1
ATOM 658 O O . TRP A 1 83 ? -6.738 -7.820 15.417 1.00 86.06 83 TRP A O 1
ATOM 668 N N . ASN A 1 84 ? -7.883 -5.910 15.163 1.00 83.38 84 ASN A N 1
ATOM 669 C CA . ASN A 1 84 ? -9.168 -6.489 15.554 1.00 83.38 84 ASN A CA 1
ATOM 670 C C . ASN A 1 84 ? -9.629 -7.585 14.579 1.00 83.38 84 ASN A C 1
ATOM 672 O O . ASN A 1 84 ? -10.087 -8.641 15.018 1.00 83.38 84 ASN A O 1
ATOM 676 N N . HIS A 1 85 ? -9.464 -7.386 13.268 1.00 74.19 85 HIS A N 1
ATOM 677 C CA . HIS A 1 85 ? -9.792 -8.403 12.266 1.00 74.19 85 HIS A CA 1
ATOM 678 C C . HIS A 1 85 ? -8.898 -9.648 12.360 1.00 74.19 85 HIS A C 1
ATOM 680 O O . HIS A 1 85 ? -9.409 -10.770 12.321 1.00 74.19 85 HIS A O 1
ATOM 686 N N . ALA A 1 86 ? -7.586 -9.475 12.546 1.00 69.88 86 ALA A N 1
ATOM 687 C CA . ALA A 1 86 ? -6.648 -10.583 12.733 1.00 69.88 86 ALA A CA 1
ATOM 688 C C . ALA A 1 86 ? -6.987 -11.423 13.980 1.00 69.88 86 ALA A C 1
ATOM 690 O O . ALA A 1 86 ? -6.948 -12.653 13.937 1.00 69.88 86 ALA A O 1
ATOM 691 N N . MET A 1 87 ? -7.404 -10.774 15.070 1.00 59.94 87 MET A N 1
ATOM 692 C CA . MET A 1 87 ? -7.784 -11.435 16.324 1.00 59.94 87 MET A CA 1
ATOM 693 C C . MET A 1 87 ? -9.069 -12.276 16.225 1.00 59.94 87 MET A C 1
ATOM 695 O O . MET A 1 87 ? -9.199 -13.273 16.937 1.00 59.94 87 MET A O 1
ATOM 699 N N . VAL A 1 88 ? -10.007 -11.922 15.338 1.00 60.94 88 VAL A N 1
ATOM 700 C CA . VAL A 1 88 ? -11.204 -12.742 15.060 1.00 60.94 88 VAL A CA 1
ATOM 701 C C . VAL A 1 88 ? -10.851 -13.962 14.195 1.00 60.94 88 VAL A C 1
ATOM 703 O O . VAL A 1 88 ? -11.402 -15.039 14.412 1.00 60.94 88 VAL A O 1
ATOM 706 N N . GLY A 1 89 ? -9.889 -13.836 13.272 1.00 57.41 89 GLY A N 1
ATOM 707 C CA . GLY A 1 89 ? -9.431 -14.928 12.399 1.00 57.41 89 GLY A CA 1
ATOM 708 C C . GLY A 1 89 ? -8.505 -15.956 13.066 1.00 57.41 89 GLY A C 1
ATOM 709 O O . GLY A 1 89 ? -8.485 -17.112 12.654 1.00 57.41 89 GLY A O 1
ATOM 710 N N . ALA A 1 90 ? -7.776 -15.574 14.119 1.00 59.12 90 ALA A N 1
ATOM 711 C CA . ALA A 1 90 ? -6.856 -16.459 14.844 1.00 59.12 90 ALA A CA 1
ATOM 712 C C . ALA A 1 90 ? -7.522 -17.322 15.941 1.00 59.12 90 ALA A C 1
ATOM 714 O O . ALA A 1 90 ? -6.832 -18.039 16.661 1.00 59.12 90 ALA A O 1
ATOM 715 N N . GLY A 1 91 ? -8.854 -17.281 16.080 1.00 63.97 91 GLY A N 1
ATOM 716 C CA . GLY A 1 91 ? -9.591 -18.197 16.956 1.00 63.97 91 GLY A CA 1
ATOM 717 C C . GLY A 1 91 ? -9.323 -17.999 18.451 1.00 63.97 91 GLY A C 1
ATOM 718 O O . GLY A 1 91 ? -8.923 -18.934 19.141 1.00 63.97 91 GLY A O 1
ATOM 719 N N . ARG A 1 92 ? -9.614 -16.804 18.984 1.00 61.50 92 ARG A N 1
ATOM 720 C CA . ARG A 1 92 ? -9.613 -16.542 20.438 1.00 61.50 92 ARG A CA 1
ATOM 721 C C . ARG A 1 92 ? -10.464 -17.557 21.218 1.00 61.50 92 ARG A C 1
ATOM 723 O O . ARG A 1 92 ? -10.006 -18.037 22.246 1.00 61.50 92 ARG A O 1
ATOM 730 N N . ALA A 1 93 ? -11.656 -17.893 20.709 1.00 64.31 93 ALA A N 1
ATOM 731 C CA . ALA A 1 93 ? -12.587 -18.829 21.349 1.00 64.31 93 ALA A CA 1
ATOM 732 C C . ALA A 1 93 ? -12.021 -20.256 21.428 1.00 64.31 93 ALA A C 1
ATOM 734 O O . ALA A 1 93 ? -11.981 -20.839 22.503 1.00 64.31 93 ALA A O 1
ATOM 735 N N . ALA A 1 94 ? -11.470 -20.770 20.323 1.00 65.75 94 ALA A N 1
ATOM 736 C CA . ALA A 1 94 ? -10.863 -22.101 20.295 1.00 65.75 94 ALA A CA 1
ATOM 737 C C . ALA A 1 94 ? -9.657 -22.223 21.246 1.00 65.75 94 ALA A C 1
ATOM 739 O O . ALA A 1 94 ? -9.437 -23.279 21.835 1.00 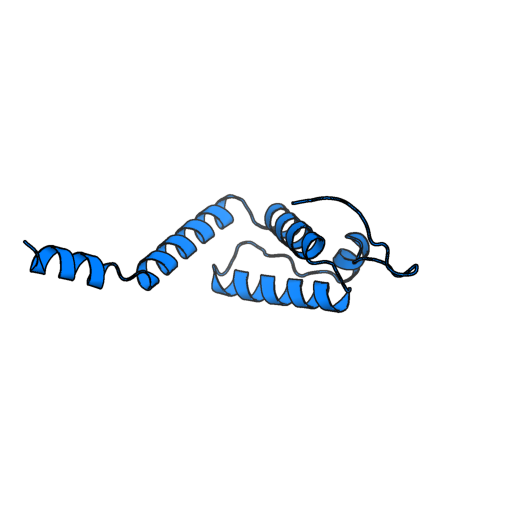65.75 94 ALA A O 1
ATOM 740 N N . TYR A 1 95 ? -8.882 -21.144 21.414 1.00 63.81 95 TYR A N 1
ATOM 741 C CA . TYR A 1 95 ? -7.765 -21.110 22.358 1.00 63.81 95 TYR A CA 1
ATOM 742 C C . TYR A 1 95 ? -8.237 -21.088 23.818 1.00 63.81 95 TYR A C 1
ATOM 744 O O . TYR A 1 95 ? -7.709 -21.840 24.634 1.00 63.81 95 TYR A O 1
ATOM 752 N N . THR A 1 96 ? -9.230 -20.257 24.159 1.00 67.00 96 THR A N 1
ATOM 753 C CA . THR A 1 96 ? -9.769 -20.197 25.527 1.00 67.00 96 THR A CA 1
ATOM 754 C C . THR A 1 96 ? -10.546 -21.448 25.911 1.00 67.00 96 THR A C 1
ATOM 756 O O . THR A 1 96 ? -10.398 -21.899 27.040 1.00 67.00 96 THR A O 1
ATOM 759 N N . ASP A 1 97 ? -11.326 -22.036 25.006 1.00 69.75 97 ASP A N 1
ATOM 760 C CA . ASP A 1 97 ? -12.116 -23.236 25.308 1.00 69.75 97 ASP A CA 1
ATOM 761 C C . ASP A 1 97 ? -11.193 -24.429 25.585 1.00 69.75 97 ASP A C 1
ATOM 763 O O . ASP A 1 97 ? -11.315 -25.092 26.612 1.00 69.75 97 ASP A O 1
ATOM 767 N N . ARG A 1 98 ? -10.155 -24.616 24.761 1.00 67.25 98 ARG A N 1
ATOM 768 C CA . ARG A 1 98 ? -9.157 -25.676 24.960 1.00 67.25 98 ARG A CA 1
ATOM 769 C C . ARG A 1 98 ? -8.328 -25.501 26.237 1.00 67.25 98 ARG A C 1
ATOM 771 O O . ARG A 1 98 ? -7.898 -26.492 26.817 1.00 67.25 98 ARG A O 1
ATOM 778 N N . PHE A 1 99 ? -8.078 -24.266 26.672 1.00 59.78 99 PHE A N 1
ATOM 779 C CA . PHE A 1 99 ? -7.372 -24.010 27.932 1.00 59.78 99 PHE A CA 1
ATOM 780 C C . PHE A 1 99 ? -8.220 -24.357 29.161 1.00 59.78 99 PHE A C 1
ATOM 782 O O . PHE A 1 99 ? -7.663 -24.807 30.156 1.00 59.78 99 PHE A O 1
ATOM 789 N N . HIS A 1 100 ? -9.542 -24.177 29.092 1.00 68.06 100 HIS A N 1
ATOM 790 C CA . HIS A 1 100 ? -10.447 -24.556 30.180 1.00 68.06 100 HIS A CA 1
ATOM 791 C C . HIS A 1 100 ? -10.767 -26.056 30.196 1.00 68.06 100 HIS A C 1
ATOM 793 O O . HIS A 1 100 ? -10.996 -26.596 31.267 1.00 68.06 100 HIS A O 1
ATOM 799 N N . GLU A 1 101 ? -10.750 -26.744 29.051 1.00 68.25 101 GLU A N 1
ATOM 800 C CA . GLU A 1 101 ? -10.918 -28.209 29.004 1.00 68.25 101 GLU A CA 1
ATOM 801 C C . GLU A 1 101 ? -9.694 -28.992 29.512 1.00 68.25 101 GLU A C 1
ATOM 803 O O . GLU A 1 101 ? -9.807 -30.173 29.836 1.00 68.25 101 GLU A O 1
ATOM 808 N N . LEU A 1 102 ? -8.518 -28.357 29.556 1.00 65.25 102 LEU A N 1
ATOM 809 C CA . LEU A 1 102 ? -7.263 -28.964 30.018 1.00 65.25 102 LEU A CA 1
ATOM 810 C C . LEU A 1 102 ? -6.895 -28.601 31.471 1.00 65.25 102 LEU A C 1
ATOM 812 O O . LEU A 1 102 ? -5.815 -28.992 31.921 1.00 65.25 102 LEU A O 1
ATOM 816 N N . ALA A 1 103 ? -7.755 -27.866 32.182 1.00 55.62 103 ALA A N 1
ATOM 817 C CA . ALA A 1 103 ? -7.620 -27.521 33.602 1.00 55.62 103 ALA A CA 1
ATOM 818 C C . ALA A 1 103 ? -8.588 -28.351 34.457 1.00 55.62 103 ALA A C 1
ATOM 820 O O . ALA A 1 103 ? -8.167 -28.776 35.557 1.00 55.62 103 ALA A O 1
#

Sequence (103 aa):
ENVRNVLVNGKRVGCSYKEFLACNPKDYDGKGGVVVLTRWIEKIEYVHDMKGCSIDQKVKYTAGSFVEFCPSHEMQKLESELWNHAMVGAGRAAYTDRFHELA

Organism: Tanacetum cinerariifolium (NCBI:txid118510)

pLDDT: mean 80.99, std 15.35, range [36.22, 95.69]